Protein AF-A0A7X7JGU5-F1 (afdb_monomer_lite)

Structure (mmCIF, N/CA/C/O backbone):
data_AF-A0A7X7JGU5-F1
#
_entry.id   AF-A0A7X7JGU5-F1
#
loop_
_atom_site.group_PDB
_atom_site.id
_atom_site.type_symbol
_atom_site.label_atom_id
_atom_site.label_alt_id
_atom_site.label_comp_id
_atom_site.label_asym_id
_atom_site.label_entity_id
_atom_site.label_seq_id
_atom_site.pdbx_PDB_ins_code
_atom_site.Cartn_x
_atom_site.Cartn_y
_atom_site.Cartn_z
_atom_site.occupancy
_atom_site.B_iso_or_equiv
_atom_site.auth_seq_id
_atom_site.auth_comp_id
_atom_site.auth_asym_id
_atom_site.auth_atom_id
_atom_site.pdbx_PDB_model_num
ATOM 1 N N . ASP A 1 1 ? -10.299 -2.137 18.762 1.00 79.69 1 ASP A N 1
ATOM 2 C CA . ASP A 1 1 ? -11.644 -2.185 19.384 1.00 79.69 1 ASP A CA 1
ATOM 3 C C . ASP A 1 1 ? -12.702 -1.381 18.623 1.00 79.69 1 ASP A C 1
ATOM 5 O O . ASP A 1 1 ? -13.880 -1.565 18.888 1.00 79.69 1 ASP A O 1
ATOM 9 N N . ARG A 1 2 ? -12.333 -0.514 17.667 1.00 87.56 2 ARG A N 1
ATOM 10 C CA . ARG A 1 2 ? -13.288 0.293 16.888 1.00 87.56 2 ARG A CA 1
ATOM 11 C C . ARG A 1 2 ? -13.029 0.136 15.392 1.00 87.56 2 ARG A C 1
ATOM 13 O O . ARG A 1 2 ? -11.872 0.035 14.992 1.00 87.56 2 ARG A O 1
ATOM 20 N N . ALA A 1 3 ? -14.084 0.134 14.580 1.00 92.94 3 ALA A N 1
ATOM 21 C CA . ALA A 1 3 ? -13.953 0.158 13.127 1.00 92.94 3 ALA A CA 1
ATOM 22 C C . ALA A 1 3 ? -13.753 1.586 12.610 1.00 92.94 3 ALA A C 1
ATOM 24 O O . ALA A 1 3 ? -14.423 2.519 13.063 1.00 92.94 3 ALA A O 1
ATOM 25 N N . TYR A 1 4 ? -12.837 1.757 11.656 1.00 93.12 4 TYR A N 1
ATOM 26 C CA . TYR A 1 4 ? -12.643 3.030 10.971 1.00 93.12 4 TYR A CA 1
ATOM 27 C C . TYR A 1 4 ? -12.220 2.831 9.503 1.00 93.12 4 TYR A C 1
ATOM 29 O O . TYR A 1 4 ? -11.241 2.130 9.250 1.00 93.12 4 TYR A O 1
ATOM 37 N N . PRO A 1 5 ? -12.886 3.496 8.541 1.00 95.00 5 PRO A N 1
ATOM 38 C CA . PRO A 1 5 ? -14.084 4.318 8.731 1.00 95.00 5 PRO A CA 1
ATOM 39 C C . PRO A 1 5 ? -15.283 3.473 9.218 1.00 95.00 5 PRO A C 1
ATOM 41 O O . PRO A 1 5 ? -15.324 2.278 8.926 1.00 95.00 5 PRO A O 1
ATOM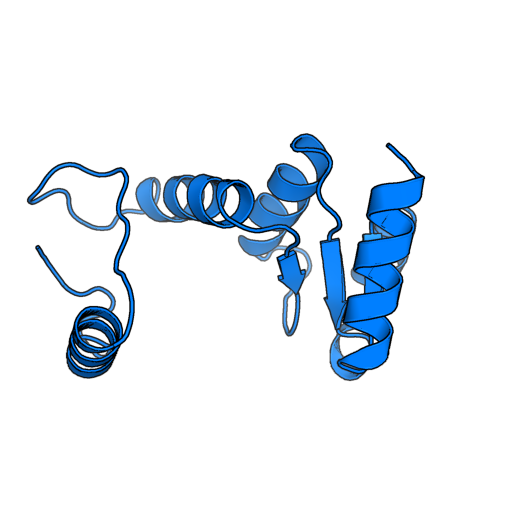 44 N N . PRO A 1 6 ? -16.265 4.055 9.942 1.00 95.50 6 PRO A N 1
ATOM 45 C CA . PRO A 1 6 ? -17.405 3.299 10.478 1.00 95.50 6 PRO A CA 1
ATOM 46 C C . PRO A 1 6 ? -18.194 2.527 9.415 1.00 95.50 6 PRO A C 1
ATOM 48 O O . PRO A 1 6 ? -18.671 1.432 9.681 1.00 95.50 6 PRO A O 1
ATOM 51 N N . ALA A 1 7 ? -18.267 3.062 8.192 1.00 97.69 7 ALA A N 1
ATOM 52 C CA . ALA A 1 7 ? -18.921 2.414 7.055 1.00 97.69 7 ALA A CA 1
ATOM 53 C C . ALA A 1 7 ? -18.307 1.049 6.676 1.00 97.69 7 ALA A C 1
ATOM 55 O O . ALA A 1 7 ? -18.968 0.248 6.027 1.00 97.69 7 ALA A O 1
ATOM 56 N N . ASN A 1 8 ? -17.069 0.766 7.097 1.00 97.38 8 ASN A N 1
ATOM 57 C CA . ASN A 1 8 ? -16.387 -0.499 6.827 1.00 97.38 8 ASN A CA 1
ATOM 58 C C . ASN A 1 8 ? -16.481 -1.497 7.996 1.00 97.38 8 ASN A C 1
ATOM 60 O O . ASN A 1 8 ? -15.757 -2.491 7.979 1.00 97.38 8 ASN A O 1
ATOM 64 N N . ALA A 1 9 ? -17.327 -1.261 9.007 1.00 97.00 9 ALA A N 1
ATOM 65 C CA . ALA A 1 9 ? -17.434 -2.142 10.175 1.00 97.00 9 ALA A CA 1
ATOM 66 C C . ALA A 1 9 ? -17.720 -3.604 9.792 1.00 97.00 9 ALA A C 1
ATOM 68 O O . ALA A 1 9 ? -16.982 -4.496 10.209 1.00 97.00 9 ALA A O 1
ATOM 69 N N . ASP A 1 10 ? -18.698 -3.837 8.915 1.00 97.69 10 ASP A N 1
ATOM 70 C CA . ASP A 1 10 ? -19.059 -5.186 8.463 1.00 97.69 10 ASP A CA 1
ATOM 71 C C . ASP A 1 10 ? -17.917 -5.863 7.693 1.00 97.69 10 ASP A C 1
ATOM 73 O O . ASP A 1 10 ? -17.671 -7.062 7.829 1.00 97.69 10 ASP A O 1
ATOM 77 N N . LEU A 1 11 ? -17.180 -5.096 6.883 1.00 97.69 11 LEU A N 1
ATOM 78 C CA . LEU A 1 11 ? -16.015 -5.607 6.163 1.00 97.69 11 LEU A CA 1
ATOM 79 C C . LEU A 1 11 ? -14.886 -5.979 7.130 1.00 97.69 11 LEU A C 1
ATOM 81 O O . LEU A 1 11 ? -14.273 -7.033 6.974 1.00 97.69 1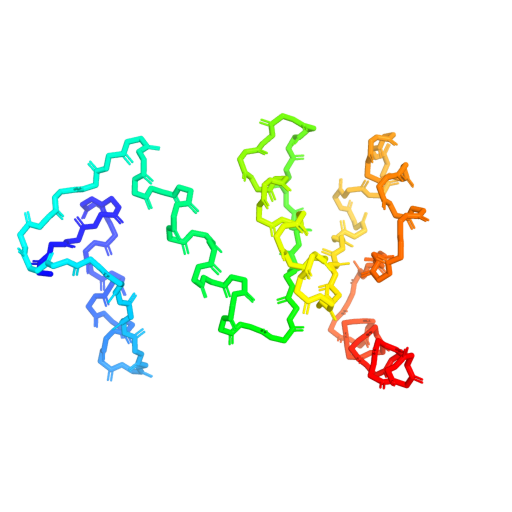1 LEU A O 1
ATOM 85 N N . GLN A 1 12 ? -14.618 -5.130 8.121 1.00 97.56 12 GLN A N 1
ATOM 86 C CA . GLN A 1 12 ? -13.598 -5.377 9.134 1.00 97.56 12 GLN A CA 1
ATOM 87 C C . GLN A 1 12 ? -13.899 -6.661 9.919 1.00 97.56 12 GLN A C 1
ATOM 89 O O . GLN A 1 12 ? -12.998 -7.477 10.109 1.00 97.56 12 GLN A O 1
ATOM 94 N N . GLU A 1 13 ? -15.156 -6.867 10.314 1.00 96.69 13 GLU A N 1
ATOM 95 C CA . GLU A 1 13 ? -15.600 -8.084 11.001 1.00 96.69 13 GLU A CA 1
ATOM 96 C C . GLU A 1 13 ? -15.403 -9.328 10.121 1.00 96.69 13 GLU A C 1
ATOM 98 O O . GLU A 1 13 ? -14.799 -10.314 10.541 1.00 96.69 13 GLU A O 1
ATOM 103 N N . ARG A 1 14 ? -15.803 -9.260 8.845 1.00 97.94 14 ARG A N 1
ATOM 104 C CA . ARG A 1 14 ? -15.589 -10.361 7.891 1.00 97.94 14 ARG A CA 1
ATOM 105 C C . ARG A 1 14 ? -14.110 -10.707 7.706 1.00 97.94 14 ARG A C 1
ATOM 107 O O . ARG A 1 14 ? -13.782 -11.889 7.598 1.00 97.94 14 ARG A O 1
ATOM 114 N N . ILE A 1 15 ? -13.229 -9.703 7.667 1.00 97.56 15 ILE A N 1
ATOM 115 C CA . ILE A 1 15 ? -11.773 -9.902 7.592 1.00 97.56 15 ILE A CA 1
ATOM 116 C C . ILE A 1 15 ? -11.253 -10.561 8.874 1.00 97.56 15 ILE A C 1
ATOM 118 O O . ILE A 1 15 ? -10.423 -11.460 8.781 1.00 97.56 15 ILE A O 1
ATOM 122 N N . ALA A 1 16 ? -11.744 -10.165 10.052 1.00 96.44 16 ALA A N 1
ATOM 123 C CA . ALA A 1 16 ? -11.351 -10.782 11.321 1.00 96.44 16 ALA A CA 1
ATOM 124 C C . ALA A 1 16 ? -11.742 -12.266 11.397 1.00 96.44 16 ALA A C 1
ATOM 126 O O . ALA A 1 16 ? -10.978 -13.074 11.915 1.00 96.44 16 ALA A O 1
ATOM 127 N N . GLN A 1 17 ? -12.900 -12.630 10.843 1.00 97.94 17 GLN A N 1
ATOM 128 C CA . GLN A 1 17 ? -13.402 -14.008 10.852 1.00 97.94 17 GLN A CA 1
ATOM 129 C C . GLN A 1 17 ? -12.627 -14.955 9.924 1.00 97.94 17 GLN A C 1
ATOM 131 O O . GLN A 1 17 ? -12.539 -16.146 10.207 1.00 97.94 17 GLN A O 1
ATOM 136 N N . HIS A 1 18 ? -12.072 -14.446 8.820 1.00 97.88 18 HIS A N 1
ATOM 137 C CA . HIS A 1 18 ? -11.430 -15.267 7.778 1.00 97.88 18 HIS A CA 1
ATOM 138 C C . HIS A 1 18 ? -9.934 -14.972 7.600 1.00 97.88 18 HIS A C 1
ATOM 140 O O . HIS A 1 18 ? -9.294 -15.506 6.696 1.00 97.88 18 HIS A O 1
ATOM 146 N N . GLY A 1 19 ? -9.376 -14.095 8.428 1.00 96.44 19 GLY A N 1
ATOM 147 C CA . GLY A 1 19 ? -8.023 -13.580 8.290 1.00 96.44 19 GLY A CA 1
ATOM 148 C C . GLY A 1 19 ? -7.532 -12.983 9.599 1.00 96.44 19 GLY A C 1
ATOM 149 O O . GLY A 1 19 ? -7.643 -13.601 10.653 1.00 96.44 19 GLY A O 1
ATOM 150 N N . ALA A 1 20 ? -6.951 -11.787 9.534 1.00 95.81 20 ALA A N 1
ATOM 151 C CA . ALA A 1 20 ? -6.421 -11.116 10.710 1.00 95.81 20 ALA A CA 1
ATOM 152 C C . ALA A 1 20 ? -6.598 -9.600 10.623 1.00 95.81 20 ALA A C 1
ATOM 154 O O . ALA A 1 20 ? -6.489 -8.996 9.555 1.00 95.81 20 ALA A O 1
ATOM 155 N N . LEU A 1 21 ? -6.800 -8.985 11.788 1.00 95.00 21 LEU A N 1
ATOM 156 C CA . LEU A 1 21 ? -6.672 -7.549 11.992 1.00 95.00 21 LEU A CA 1
ATOM 157 C C . LEU A 1 21 ? -5.476 -7.305 12.905 1.00 95.00 21 LEU A C 1
ATOM 159 O O . LEU A 1 21 ? -5.422 -7.825 14.017 1.00 95.00 21 LEU A O 1
ATOM 163 N N . VAL A 1 22 ? -4.527 -6.498 12.440 1.00 94.69 22 VAL A N 1
ATOM 164 C CA . VAL A 1 22 ? -3.311 -6.168 13.186 1.00 94.69 22 VAL A CA 1
ATOM 165 C C . VAL A 1 22 ? -3.287 -4.666 13.445 1.00 94.69 22 VAL A C 1
ATOM 167 O O . VAL A 1 22 ? -3.506 -3.868 12.535 1.00 94.69 22 VAL A O 1
ATOM 170 N N . SER A 1 23 ? -3.023 -4.276 14.691 1.00 93.88 23 SER A N 1
ATOM 171 C CA . SER A 1 23 ? -2.882 -2.879 15.106 1.00 93.88 23 SER A CA 1
ATOM 172 C C . SER A 1 23 ? -1.692 -2.737 16.048 1.00 93.88 23 SER A C 1
ATOM 174 O O . SER A 1 23 ? -1.537 -3.529 16.971 1.00 93.88 23 SER A O 1
ATOM 176 N N . GLN A 1 24 ? -0.879 -1.702 15.833 1.00 93.88 24 GLN A N 1
ATOM 177 C CA . GLN A 1 24 ? 0.206 -1.300 16.741 1.00 93.88 24 GLN A CA 1
ATOM 178 C C . GLN A 1 24 ? -0.264 -0.368 17.872 1.00 93.88 24 GLN A C 1
ATOM 180 O O . GLN A 1 24 ? 0.536 0.037 18.711 1.00 93.88 24 GLN A O 1
ATOM 185 N N . PHE A 1 25 ? -1.529 0.053 17.844 1.00 94.62 25 PHE A N 1
ATOM 186 C CA . PHE A 1 25 ? -2.079 1.050 18.760 1.00 94.62 25 PHE A CA 1
ATOM 187 C C . PHE A 1 25 ? -2.775 0.389 19.945 1.00 94.62 25 PHE A C 1
ATOM 189 O O . PHE A 1 25 ? -3.392 -0.670 19.797 1.00 94.62 25 PHE A O 1
ATOM 196 N N . ALA A 1 26 ? -2.708 1.045 21.103 1.00 94.12 26 ALA A N 1
ATOM 197 C CA . ALA A 1 26 ? -3.383 0.587 22.309 1.00 94.12 26 ALA A CA 1
ATOM 198 C C . ALA A 1 26 ? -4.912 0.573 22.126 1.00 94.12 26 ALA A C 1
ATOM 200 O O . ALA A 1 26 ? -5.471 1.323 21.320 1.00 94.12 26 ALA A O 1
ATOM 201 N N . LEU A 1 27 ? -5.598 -0.269 22.904 1.00 93.75 27 LEU A N 1
ATOM 202 C CA . LEU A 1 27 ? -7.061 -0.312 22.923 1.00 93.75 27 LEU A CA 1
ATOM 203 C C . LEU A 1 27 ? -7.638 1.071 23.265 1.00 93.75 27 LEU A C 1
ATOM 205 O O . LEU A 1 27 ? -7.126 1.765 24.142 1.00 93.75 27 LEU A O 1
ATOM 209 N N . GLY A 1 28 ? -8.694 1.477 22.558 1.00 92.50 28 GLY A N 1
ATOM 210 C CA . GLY A 1 28 ? -9.352 2.770 22.746 1.00 92.50 28 GLY A CA 1
ATOM 211 C C . GLY A 1 28 ? -8.668 3.956 22.057 1.00 92.50 28 GLY A C 1
ATOM 212 O O . GLY A 1 28 ? -9.276 5.026 21.977 1.00 92.50 28 GLY A O 1
ATOM 213 N N . GLN A 1 29 ? -7.451 3.800 21.518 1.00 93.50 29 GLN A N 1
ATOM 214 C CA . GLN A 1 29 ? -6.766 4.882 20.809 1.00 93.50 29 GLN A CA 1
ATOM 215 C C . GLN A 1 29 ? -7.532 5.261 19.522 1.00 93.50 29 GLN A C 1
ATOM 217 O O . GLN A 1 29 ? -7.721 4.410 18.648 1.00 93.50 29 GLN A O 1
ATOM 222 N N . PRO A 1 30 ? -7.978 6.524 19.364 1.00 91.81 30 PRO A N 1
ATOM 223 C CA . PRO A 1 30 ? -8.779 6.917 18.212 1.00 91.81 30 PRO A CA 1
ATOM 224 C C . PRO A 1 30 ? -7.917 7.135 16.956 1.00 91.81 30 PRO A C 1
ATOM 226 O O . PRO A 1 30 ? -6.755 7.544 17.063 1.00 91.81 30 PRO A O 1
ATOM 229 N N . PRO A 1 31 ? -8.494 6.958 15.754 1.00 91.94 31 PRO A N 1
ATOM 230 C CA . PRO A 1 31 ? -7.866 7.382 14.510 1.00 91.94 31 PRO A CA 1
ATOM 231 C C . PRO A 1 31 ? -7.608 8.891 14.515 1.00 91.94 31 PRO A C 1
ATOM 233 O O . PRO A 1 31 ? -8.476 9.687 14.875 1.00 91.94 31 PRO A O 1
ATOM 236 N N . SER A 1 32 ? -6.421 9.299 14.086 1.00 92.62 32 SER A N 1
ATOM 237 C CA . SER A 1 32 ? -6.001 10.694 14.013 1.00 92.62 32 SER A CA 1
ATOM 238 C C . SER A 1 32 ? -5.075 10.914 12.817 1.00 92.62 32 SER A C 1
ATOM 240 O O . SER A 1 32 ? -4.571 9.969 12.209 1.00 92.62 32 SER A O 1
ATOM 242 N N . LYS A 1 33 ? -4.776 12.180 12.507 1.00 89.50 33 LYS A N 1
ATOM 243 C CA . LYS A 1 33 ? -3.824 12.537 11.442 1.00 89.50 33 LYS A CA 1
ATOM 244 C C . LYS A 1 33 ? -2.438 11.902 11.623 1.00 89.50 33 LYS A C 1
ATOM 246 O O . LYS A 1 33 ? -1.734 11.739 10.634 1.00 89.50 33 LYS A O 1
ATOM 251 N N . THR A 1 34 ? -2.049 11.541 12.847 1.00 91.31 34 THR A N 1
ATOM 252 C CA . THR A 1 34 ? -0.751 10.914 13.133 1.00 91.31 34 THR A CA 1
ATOM 253 C C . THR A 1 34 ? -0.812 9.388 13.127 1.00 91.31 34 THR A C 1
ATOM 255 O O . THR A 1 34 ? 0.187 8.748 12.803 1.00 91.31 34 THR A O 1
ATOM 258 N N . THR A 1 35 ? -1.968 8.776 13.409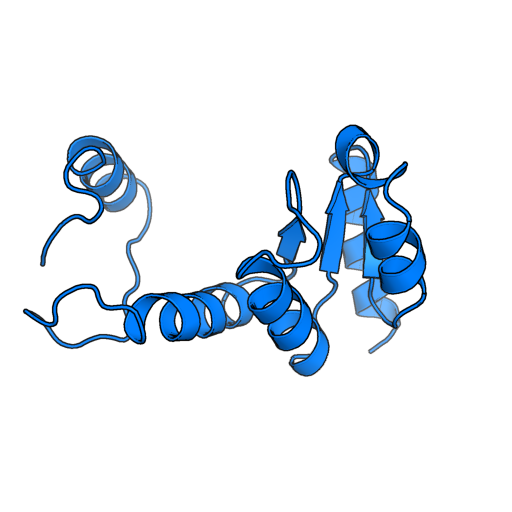 1.00 92.56 35 THR A N 1
ATOM 259 C CA . THR A 1 35 ? -2.084 7.309 13.399 1.00 92.56 35 THR A CA 1
ATOM 260 C C . THR A 1 35 ? -2.130 6.736 11.985 1.00 92.56 35 THR A C 1
ATOM 262 O O . THR A 1 35 ? -1.637 5.630 11.781 1.00 92.56 35 THR A O 1
ATOM 265 N N . PHE A 1 36 ? -2.674 7.452 10.988 1.00 89.62 36 PHE A N 1
ATOM 266 C CA . PHE A 1 36 ? -2.717 6.928 9.611 1.00 89.62 36 PHE A CA 1
ATOM 267 C C . PHE A 1 36 ? -1.325 6.729 8.998 1.00 89.62 36 PHE A C 1
ATOM 269 O O . PHE A 1 36 ? -1.070 5.621 8.523 1.00 89.62 36 PHE A O 1
ATOM 276 N N . PRO A 1 37 ? -0.404 7.717 9.032 1.00 88.94 37 PRO A N 1
ATOM 277 C CA . PRO A 1 37 ? 0.950 7.504 8.527 1.00 88.94 37 PRO A CA 1
ATOM 278 C C . PRO A 1 37 ? 1.691 6.414 9.306 1.00 88.94 37 PRO A C 1
ATOM 280 O O . PRO A 1 37 ? 2.318 5.553 8.697 1.00 88.94 37 PRO A O 1
ATOM 283 N N . ALA A 1 38 ? 1.554 6.388 10.637 1.00 91.06 38 ALA A N 1
ATOM 284 C CA . ALA A 1 38 ? 2.172 5.357 11.470 1.00 91.06 38 ALA A CA 1
ATOM 285 C C . ALA A 1 38 ? 1.679 3.943 11.109 1.00 91.06 38 ALA A C 1
ATOM 287 O O . ALA A 1 38 ? 2.485 3.023 11.006 1.00 91.06 38 ALA A O 1
ATOM 288 N N . ARG A 1 39 ? 0.381 3.777 10.821 1.00 92.44 39 ARG A N 1
ATOM 289 C CA . ARG A 1 39 ? -0.194 2.509 10.344 1.00 92.44 39 ARG A CA 1
ATOM 290 C C . ARG A 1 39 ? 0.403 2.072 9.005 1.00 92.44 39 ARG A C 1
ATOM 292 O O . ARG A 1 39 ? 0.624 0.881 8.808 1.00 92.44 39 ARG A O 1
ATOM 299 N N . ASN A 1 40 ? 0.673 3.001 8.087 1.00 88.94 40 ASN A N 1
ATOM 300 C CA . ASN A 1 40 ? 1.265 2.662 6.788 1.00 88.94 40 ASN A CA 1
ATOM 301 C C . ASN A 1 40 ? 2.693 2.104 6.933 1.00 88.94 40 ASN A C 1
ATOM 303 O O . ASN A 1 40 ? 3.064 1.209 6.178 1.00 88.94 40 ASN A O 1
ATOM 307 N N . VAL A 1 41 ? 3.460 2.558 7.936 1.00 91.06 41 VAL A N 1
ATOM 308 C CA . VAL A 1 41 ? 4.782 1.986 8.261 1.00 91.06 41 VAL A CA 1
ATOM 309 C C . VAL A 1 41 ? 4.660 0.500 8.600 1.00 91.06 41 VAL A C 1
ATOM 311 O O . VAL A 1 41 ? 5.437 -0.313 8.102 1.00 91.06 41 VAL A O 1
ATOM 314 N N . LEU A 1 42 ? 3.667 0.134 9.417 1.00 91.75 42 LEU A N 1
ATOM 315 C CA . LEU A 1 42 ? 3.406 -1.259 9.778 1.00 91.75 42 LEU A CA 1
ATOM 316 C C . LEU A 1 42 ? 2.990 -2.095 8.566 1.00 91.75 42 LEU A C 1
ATOM 318 O O . LEU A 1 42 ? 3.477 -3.211 8.417 1.00 91.75 42 LEU A O 1
ATOM 322 N N . ILE A 1 43 ? 2.133 -1.565 7.688 1.00 92.19 43 ILE A N 1
ATOM 323 C CA . ILE A 1 43 ? 1.736 -2.269 6.458 1.00 92.19 43 ILE A CA 1
ATOM 324 C C . ILE A 1 43 ? 2.956 -2.551 5.588 1.00 92.19 43 ILE A C 1
ATOM 326 O O . ILE A 1 43 ? 3.205 -3.714 5.276 1.00 92.19 43 ILE A O 1
ATOM 330 N N . ALA A 1 44 ? 3.752 -1.525 5.269 1.00 91.81 44 ALA A N 1
ATOM 331 C CA . ALA A 1 44 ? 4.989 -1.700 4.513 1.00 91.81 44 ALA A CA 1
ATOM 332 C C . ALA A 1 44 ? 5.925 -2.707 5.202 1.00 91.81 44 ALA A C 1
ATOM 334 O O . ALA A 1 44 ? 6.515 -3.554 4.539 1.00 91.81 44 ALA A O 1
ATOM 335 N N . GLY A 1 45 ? 5.996 -2.684 6.538 1.00 91.88 45 GLY A N 1
ATOM 336 C CA . GLY A 1 45 ? 6.774 -3.606 7.370 1.00 91.88 45 GLY A CA 1
ATOM 337 C C . GLY A 1 45 ? 6.337 -5.072 7.295 1.00 91.88 45 GLY A C 1
ATOM 338 O O . GLY A 1 45 ? 7.195 -5.958 7.302 1.00 91.88 45 GLY A O 1
ATOM 339 N N . LEU A 1 46 ? 5.041 -5.344 7.159 1.00 93.38 46 LEU A N 1
ATOM 340 C CA . LEU A 1 46 ? 4.486 -6.703 7.148 1.00 93.38 46 LEU A CA 1
ATOM 341 C C . LEU A 1 46 ? 4.415 -7.332 5.750 1.00 93.38 46 LEU A C 1
ATOM 343 O O . LEU A 1 46 ? 4.235 -8.543 5.633 1.00 93.38 46 LEU A O 1
ATOM 347 N N . THR A 1 47 ? 4.563 -6.546 4.684 1.00 93.75 47 THR A N 1
ATOM 348 C CA . THR A 1 47 ? 4.486 -7.046 3.305 1.00 93.75 47 THR A CA 1
ATOM 349 C C . THR A 1 47 ? 5.863 -7.351 2.714 1.00 93.75 47 THR A C 1
ATOM 351 O O . THR A 1 47 ? 6.899 -6.891 3.200 1.00 93.75 47 THR A O 1
ATOM 354 N N . ARG A 1 48 ? 5.892 -8.142 1.632 1.00 93.94 48 ARG A N 1
ATOM 355 C CA . ARG A 1 48 ? 7.100 -8.331 0.803 1.00 93.94 48 ARG A CA 1
ATOM 356 C C . ARG A 1 48 ? 7.325 -7.172 -0.172 1.00 93.94 48 ARG A C 1
ATOM 358 O O . ARG A 1 48 ? 8.459 -6.960 -0.579 1.00 93.94 48 ARG A O 1
ATOM 365 N N . ALA A 1 49 ? 6.256 -6.470 -0.548 1.00 95.19 49 ALA A N 1
ATOM 366 C CA . ALA A 1 49 ? 6.227 -5.389 -1.528 1.00 95.19 49 ALA A CA 1
ATOM 367 C C . ALA A 1 49 ? 4.975 -4.521 -1.338 1.00 95.19 49 ALA A C 1
ATOM 369 O O . ALA A 1 49 ? 3.990 -4.992 -0.758 1.00 95.19 49 ALA A O 1
ATOM 370 N N . SER A 1 50 ? 4.980 -3.314 -1.905 1.00 94.44 50 SER A N 1
ATOM 371 C CA . SER A 1 50 ? 3.798 -2.439 -1.971 1.00 94.44 50 SER A CA 1
ATOM 372 C C . SER A 1 50 ? 3.401 -2.176 -3.423 1.00 94.44 50 SER A C 1
ATOM 374 O O . SER A 1 50 ? 4.208 -1.661 -4.191 1.00 94.44 50 SER A O 1
ATOM 376 N N . LEU A 1 51 ? 2.160 -2.512 -3.800 1.00 94.69 51 LEU A N 1
ATOM 377 C CA . LEU A 1 51 ? 1.594 -2.232 -5.125 1.00 94.69 51 LEU A CA 1
ATOM 378 C C . LEU A 1 51 ? 0.735 -0.965 -5.089 1.00 94.69 51 LEU A C 1
ATOM 380 O O . LEU A 1 51 ? -0.298 -0.914 -4.425 1.00 94.69 51 LEU A O 1
ATOM 384 N N . LEU A 1 52 ? 1.152 0.040 -5.846 1.00 92.81 52 LEU A N 1
ATOM 385 C CA . LEU A 1 52 ? 0.476 1.317 -5.999 1.00 92.81 52 LEU A CA 1
ATOM 386 C C . LEU A 1 52 ? -0.419 1.276 -7.236 1.00 92.81 52 LEU A C 1
ATOM 388 O O . LEU A 1 52 ? 0.082 1.196 -8.355 1.00 92.81 52 LEU A O 1
ATOM 392 N N . VAL A 1 53 ? -1.737 1.328 -7.032 1.00 92.06 53 VAL A N 1
ATOM 393 C CA . VAL A 1 53 ? -2.719 1.179 -8.120 1.00 92.06 53 VAL A CA 1
ATOM 394 C C . VAL A 1 53 ? -3.186 2.525 -8.667 1.00 92.06 53 VAL A C 1
ATOM 396 O O . VAL A 1 53 ? -3.109 2.757 -9.868 1.00 92.06 53 VAL A O 1
ATOM 399 N N . GLU A 1 54 ? -3.627 3.433 -7.798 1.00 86.69 54 GLU A N 1
ATOM 400 C CA . GLU A 1 54 ? -4.166 4.735 -8.196 1.00 86.69 54 GLU A CA 1
ATOM 401 C C . GLU A 1 54 ? -3.766 5.795 -7.173 1.00 86.69 54 GLU A C 1
ATOM 403 O O . GLU A 1 54 ? -4.173 5.702 -6.019 1.00 86.69 54 GLU A O 1
ATOM 408 N N . LEU A 1 55 ? -2.943 6.773 -7.575 1.00 82.12 55 LEU A N 1
ATOM 409 C CA . LEU A 1 55 ? -2.374 7.792 -6.689 1.00 82.12 55 LEU A CA 1
ATOM 410 C C . LEU A 1 55 ? -2.075 9.102 -7.422 1.00 82.12 55 LEU A C 1
ATOM 412 O O . LEU A 1 55 ? -1.780 9.110 -8.613 1.00 82.12 55 LEU A O 1
ATOM 416 N N . THR A 1 56 ? -2.030 10.202 -6.669 1.00 76.38 56 THR A N 1
ATOM 417 C CA . THR A 1 56 ? -1.473 11.485 -7.124 1.00 76.38 56 THR A CA 1
ATOM 418 C C . THR A 1 56 ? -0.061 11.702 -6.571 1.00 76.38 56 THR A C 1
ATOM 420 O O . THR A 1 56 ? 0.316 11.109 -5.560 1.00 76.38 56 THR A O 1
ATOM 423 N N . GLU A 1 57 ? 0.712 12.609 -7.182 1.00 70.69 57 GLU A N 1
ATOM 424 C CA . GLU A 1 57 ? 2.094 12.928 -6.768 1.00 70.69 57 GLU A CA 1
ATOM 425 C C . GLU A 1 57 ? 2.216 13.346 -5.287 1.00 70.69 57 GLU A C 1
ATOM 427 O O . GLU A 1 57 ? 3.254 13.120 -4.664 1.00 70.69 57 GLU A O 1
ATOM 432 N N . ARG A 1 58 ? 1.152 13.929 -4.714 1.00 69.31 58 ARG A N 1
ATOM 433 C CA . ARG A 1 58 ? 1.079 14.394 -3.315 1.00 69.31 58 ARG A CA 1
ATOM 434 C C . ARG A 1 58 ? 0.287 13.456 -2.394 1.00 69.31 58 ARG A C 1
ATOM 436 O O . ARG A 1 58 ? -0.088 13.858 -1.294 1.00 69.31 58 ARG A O 1
ATOM 443 N N . SER A 1 59 ? -0.003 12.231 -2.830 1.00 68.25 59 SER A N 1
ATOM 444 C CA . SER A 1 59 ? -0.722 11.257 -2.007 1.00 68.25 59 SER A CA 1
ATOM 445 C C . SER A 1 59 ? 0.108 10.835 -0.787 1.00 68.25 59 SER A C 1
ATOM 447 O O . SER A 1 59 ? 1.314 10.607 -0.895 1.00 68.25 59 SER A O 1
ATOM 449 N N . GLY A 1 60 ? -0.551 10.638 0.363 1.00 61.91 60 GLY A N 1
ATOM 450 C CA . GLY A 1 60 ? 0.060 10.034 1.556 1.00 61.91 60 GLY A CA 1
ATOM 451 C C . GLY A 1 60 ? 0.636 8.633 1.306 1.00 61.91 60 GLY A C 1
ATOM 452 O O . GLY A 1 60 ? 1.469 8.161 2.072 1.00 61.91 60 GLY A O 1
ATOM 453 N N . THR A 1 61 ? 0.267 7.989 0.200 1.00 67.50 61 THR A N 1
ATOM 454 C CA . THR A 1 61 ? 0.858 6.724 -0.242 1.00 67.50 61 THR A CA 1
ATOM 455 C C . THR A 1 61 ? 2.299 6.867 -0.740 1.00 67.50 61 THR A C 1
ATOM 457 O O . THR A 1 61 ? 3.037 5.888 -0.724 1.00 67.50 61 THR A O 1
ATOM 460 N N . ARG A 1 62 ? 2.762 8.071 -1.115 1.00 73.69 62 ARG A N 1
ATOM 461 C CA . ARG A 1 62 ? 4.190 8.277 -1.415 1.00 73.69 62 ARG A CA 1
ATOM 462 C C . ARG A 1 62 ? 5.057 8.027 -0.183 1.00 73.69 62 ARG A C 1
ATOM 464 O O . ARG A 1 62 ? 6.124 7.447 -0.312 1.00 73.69 62 ARG A O 1
ATOM 471 N N . ILE A 1 63 ? 4.568 8.402 1.001 1.00 79.38 63 ILE A N 1
ATOM 472 C CA . ILE A 1 63 ? 5.257 8.123 2.267 1.00 79.38 63 ILE A CA 1
ATOM 473 C C . ILE A 1 63 ? 5.397 6.607 2.451 1.00 79.38 63 ILE A C 1
ATOM 475 O O . ILE A 1 63 ? 6.479 6.129 2.759 1.00 79.38 63 ILE A O 1
ATOM 479 N N . GLU A 1 64 ? 4.332 5.844 2.190 1.00 80.12 64 GLU A N 1
ATOM 480 C CA . GLU A 1 64 ? 4.364 4.377 2.260 1.00 80.12 64 GLU A CA 1
ATOM 481 C C . GLU A 1 64 ? 5.350 3.758 1.258 1.00 80.12 64 GLU A C 1
ATOM 483 O O . GLU A 1 64 ? 6.103 2.859 1.621 1.00 80.12 64 GLU A O 1
ATOM 488 N N . ALA A 1 65 ? 5.394 4.267 0.023 1.00 84.94 65 ALA A N 1
ATOM 489 C CA . ALA A 1 65 ? 6.338 3.820 -0.999 1.00 84.94 65 ALA A CA 1
ATOM 490 C C . ALA A 1 65 ? 7.798 4.089 -0.601 1.00 84.94 65 ALA A C 1
ATOM 492 O O . ALA A 1 65 ? 8.646 3.208 -0.727 1.00 84.94 65 ALA A O 1
ATOM 493 N N . THR A 1 66 ? 8.081 5.281 -0.069 1.00 84.62 66 THR A N 1
ATOM 494 C CA . THR A 1 66 ? 9.409 5.631 0.446 1.00 84.62 66 THR A CA 1
ATOM 495 C C . THR A 1 66 ? 9.802 4.732 1.617 1.00 84.62 66 THR A C 1
ATOM 497 O O . THR A 1 66 ? 10.891 4.172 1.597 1.00 84.62 66 THR A O 1
ATOM 500 N N . ILE A 1 67 ? 8.901 4.496 2.578 1.00 88.81 67 ILE A N 1
ATOM 501 C CA . ILE A 1 67 ? 9.164 3.582 3.702 1.00 88.81 67 ILE A CA 1
ATOM 502 C C . ILE A 1 67 ? 9.462 2.160 3.204 1.00 88.81 67 ILE A C 1
ATOM 504 O O . ILE A 1 67 ? 10.371 1.507 3.710 1.00 88.81 67 ILE A O 1
ATOM 508 N N . ALA A 1 68 ? 8.713 1.660 2.217 1.00 91.25 68 ALA A N 1
ATOM 509 C CA . ALA A 1 68 ? 8.966 0.338 1.647 1.00 91.25 68 ALA A CA 1
ATOM 510 C C . ALA A 1 68 ? 10.367 0.254 1.013 1.00 91.25 68 ALA A C 1
ATOM 512 O O . ALA A 1 68 ? 11.095 -0.704 1.280 1.00 91.25 68 ALA A O 1
ATOM 513 N N . GLN A 1 69 ? 10.781 1.275 0.254 1.00 89.94 69 GLN A N 1
ATOM 514 C CA . GLN A 1 69 ? 12.138 1.344 -0.299 1.00 89.94 69 GLN A CA 1
ATOM 515 C C . GLN A 1 69 ? 13.219 1.426 0.781 1.00 89.94 69 GLN A C 1
ATOM 517 O O . GLN A 1 69 ? 14.211 0.707 0.688 1.00 89.94 69 GLN A O 1
ATOM 522 N N . GLU A 1 70 ? 13.028 2.247 1.818 1.00 89.69 70 GLU A N 1
ATOM 523 C CA . GLU A 1 70 ? 13.957 2.354 2.956 1.00 89.69 70 GLU A CA 1
ATOM 524 C C . GLU A 1 70 ? 14.132 1.011 3.682 1.00 89.69 70 GLU A C 1
ATOM 526 O O . GLU A 1 70 ? 15.204 0.709 4.200 1.00 89.69 70 GLU A O 1
ATOM 531 N N . GLN A 1 71 ? 13.100 0.163 3.670 1.00 90.12 71 GLN A N 1
ATOM 532 C CA . GLN A 1 71 ? 13.145 -1.208 4.189 1.00 90.12 71 GLN A CA 1
ATOM 533 C C . GLN A 1 71 ? 13.720 -2.233 3.189 1.00 90.12 71 GLN A C 1
ATOM 535 O O . GLN A 1 71 ? 13.682 -3.438 3.454 1.00 90.12 71 GLN A O 1
ATOM 540 N N . GLY A 1 72 ? 14.218 -1.793 2.028 1.00 91.38 72 GLY A N 1
ATOM 541 C CA . GLY A 1 72 ? 14.756 -2.660 0.975 1.00 91.38 72 GLY A CA 1
ATOM 542 C C . GLY A 1 72 ? 13.692 -3.513 0.277 1.00 91.38 72 GLY A C 1
ATOM 543 O O . GLY A 1 72 ? 13.984 -4.613 -0.207 1.00 91.38 72 GLY A O 1
ATOM 544 N N . LYS A 1 73 ? 12.435 -3.061 0.268 1.00 93.94 73 LYS A N 1
ATOM 545 C CA . LYS A 1 73 ? 11.306 -3.783 -0.328 1.00 93.94 73 LYS A CA 1
ATOM 546 C C . LYS A 1 73 ? 10.916 -3.158 -1.663 1.00 93.94 73 LYS A C 1
ATOM 548 O O . LYS A 1 73 ? 10.876 -1.933 -1.768 1.00 93.94 73 LYS A O 1
ATOM 553 N N . PRO A 1 74 ? 10.602 -3.977 -2.680 1.00 95.81 74 PRO A N 1
ATOM 554 C CA . PRO A 1 74 ? 10.183 -3.453 -3.963 1.00 95.81 74 PRO A CA 1
ATOM 555 C C . PRO A 1 74 ? 8.860 -2.694 -3.874 1.00 95.81 74 PRO A C 1
ATOM 557 O O . PRO A 1 74 ? 7.908 -3.116 -3.205 1.00 95.81 74 PRO A O 1
ATOM 560 N N . VAL A 1 75 ? 8.802 -1.592 -4.613 1.00 95.50 75 VAL A N 1
ATOM 561 C CA . VAL A 1 75 ? 7.586 -0.823 -4.857 1.00 95.50 75 VAL A CA 1
ATOM 562 C C . VAL A 1 75 ? 7.138 -1.090 -6.283 1.00 95.50 75 VAL A C 1
ATOM 564 O O . VAL A 1 75 ? 7.895 -0.930 -7.237 1.00 95.50 75 VAL A O 1
ATOM 567 N N . LEU A 1 76 ? 5.891 -1.506 -6.433 1.00 96.69 76 LEU A N 1
ATOM 568 C CA . LEU A 1 76 ? 5.306 -1.846 -7.717 1.00 96.69 76 LEU A CA 1
ATOM 569 C C . LEU A 1 76 ? 4.321 -0.751 -8.112 1.00 96.69 76 LEU A C 1
ATOM 571 O O . LEU A 1 76 ? 3.465 -0.364 -7.320 1.00 96.69 76 LEU A O 1
ATOM 575 N N . LEU A 1 77 ? 4.430 -0.247 -9.331 1.00 95.94 77 LEU A N 1
ATOM 576 C CA . LEU A 1 77 ? 3.549 0.767 -9.893 1.00 95.94 77 LEU A CA 1
ATOM 577 C C . LEU A 1 77 ? 2.628 0.102 -10.909 1.00 95.94 77 LEU A C 1
ATOM 579 O O . LEU A 1 77 ? 3.104 -0.524 -11.855 1.00 95.94 77 LEU A O 1
ATOM 583 N N . TRP A 1 78 ? 1.318 0.247 -10.740 1.00 96.94 78 TRP A N 1
ATOM 584 C CA . TRP A 1 78 ? 0.351 -0.286 -11.691 1.00 96.94 78 TRP A CA 1
ATOM 585 C C . TRP A 1 78 ? 0.407 0.494 -13.008 1.00 96.94 78 TRP A C 1
ATOM 587 O O . TRP A 1 78 ? -0.091 1.616 -13.120 1.00 96.94 78 TRP A O 1
ATOM 597 N N . GLU A 1 79 ? 1.040 -0.104 -14.011 1.00 97.38 79 GLU A N 1
ATOM 598 C CA . GLU A 1 79 ? 1.332 0.515 -15.302 1.00 97.38 79 GLU A CA 1
ATOM 599 C C . GLU A 1 79 ? 0.084 1.038 -16.031 1.00 97.38 79 GLU A C 1
ATOM 601 O O . GLU A 1 79 ? 0.138 2.181 -16.491 1.00 97.38 79 GLU A O 1
ATOM 606 N N . PRO A 1 80 ? -1.056 0.314 -16.090 1.00 96.19 80 PRO A N 1
ATOM 607 C CA . PRO A 1 80 ? -2.231 0.789 -16.821 1.00 96.19 80 PRO A CA 1
ATOM 608 C C . PRO A 1 80 ? -2.756 2.153 -16.357 1.00 96.19 80 PRO A C 1
ATOM 610 O O . PRO A 1 80 ? -3.283 2.911 -17.169 1.00 96.19 80 PRO A O 1
ATOM 613 N N . LEU A 1 81 ? -2.599 2.486 -15.071 1.00 94.31 81 LEU A N 1
ATOM 614 C CA . LEU A 1 81 ? -3.059 3.763 -14.515 1.00 94.31 81 LEU A CA 1
ATOM 615 C C . LEU A 1 81 ? -1.924 4.766 -14.316 1.00 94.31 81 LEU A C 1
ATOM 617 O O . LEU A 1 81 ? -2.123 5.960 -14.517 1.00 94.31 81 LEU A O 1
ATOM 621 N N . LEU A 1 82 ? -0.730 4.310 -13.944 1.00 94.25 82 LEU A N 1
ATOM 622 C CA . LEU A 1 82 ? 0.366 5.198 -13.551 1.00 94.25 82 LEU A CA 1
ATOM 623 C C . LEU A 1 82 ? 1.392 5.419 -14.665 1.00 94.25 82 LEU A C 1
ATOM 625 O O . LEU A 1 82 ? 2.137 6.397 -14.624 1.00 94.25 82 LEU A O 1
ATOM 629 N N . GLY A 1 83 ? 1.431 4.558 -15.684 1.00 94.75 83 GLY A N 1
ATOM 630 C CA . GLY A 1 83 ? 2.469 4.561 -16.715 1.00 94.75 83 GLY A CA 1
ATOM 631 C C . GLY A 1 83 ? 2.531 5.848 -17.540 1.00 94.75 83 GLY A C 1
ATOM 632 O O . GLY A 1 83 ? 3.581 6.182 -18.076 1.00 94.75 83 GLY A O 1
ATOM 633 N N . HIS A 1 84 ? 1.452 6.622 -17.639 1.00 93.94 84 HIS A N 1
ATOM 634 C CA . HIS A 1 84 ? 1.458 7.909 -18.345 1.00 93.94 84 HIS A CA 1
ATOM 635 C C . HIS A 1 84 ? 1.794 9.101 -17.433 1.00 93.94 84 HIS A C 1
A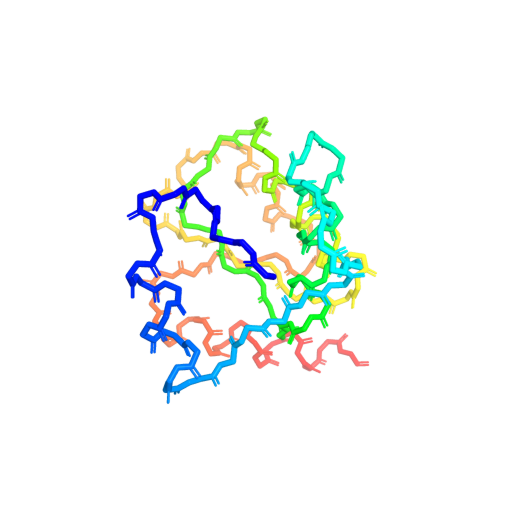TOM 637 O O . HIS A 1 84 ? 2.002 10.209 -17.923 1.00 93.94 84 HIS A O 1
ATOM 643 N N . MET A 1 85 ? 1.870 8.901 -16.114 1.00 94.12 85 MET A N 1
ATOM 644 C CA . MET A 1 85 ? 2.110 9.983 -15.166 1.00 94.12 85 MET A CA 1
ATOM 645 C C . MET A 1 85 ? 3.610 10.323 -15.090 1.00 94.12 85 MET A C 1
ATOM 647 O O . MET A 1 85 ? 4.416 9.458 -14.731 1.00 94.12 85 MET A O 1
ATOM 651 N N . PRO A 1 86 ? 4.025 11.581 -15.350 1.00 93.38 86 PRO A N 1
ATOM 652 C CA . PRO A 1 86 ? 5.443 11.951 -15.348 1.00 93.38 86 PRO A CA 1
ATOM 653 C C . PRO A 1 86 ? 6.154 11.673 -14.020 1.00 93.38 86 PRO A C 1
ATOM 655 O O . PRO A 1 86 ? 7.301 11.237 -14.011 1.00 93.38 86 PRO A O 1
ATOM 658 N N . TRP A 1 87 ? 5.476 11.894 -12.891 1.00 89.94 87 TRP A N 1
ATOM 659 C CA . TRP A 1 87 ? 6.048 11.631 -11.570 1.00 89.94 87 TRP A CA 1
ATOM 660 C C . TRP A 1 87 ? 6.290 10.137 -11.332 1.00 89.94 87 TRP A C 1
ATOM 662 O O . TRP A 1 87 ? 7.307 9.791 -10.742 1.00 89.94 87 TRP A O 1
ATOM 672 N N . ALA A 1 88 ? 5.403 9.259 -11.815 1.00 92.25 88 ALA A N 1
ATOM 673 C CA . ALA A 1 88 ? 5.526 7.814 -11.642 1.00 92.25 88 ALA A CA 1
ATOM 674 C C . ALA A 1 88 ? 6.694 7.279 -12.473 1.00 92.25 88 ALA A C 1
ATOM 676 O O . ALA A 1 88 ? 7.480 6.475 -11.985 1.00 92.25 88 ALA A O 1
ATOM 677 N N . ARG A 1 89 ? 6.872 7.803 -13.693 1.00 93.94 89 ARG A N 1
ATOM 678 C CA . ARG A 1 89 ? 8.043 7.502 -14.529 1.00 93.94 89 ARG A CA 1
ATOM 679 C C . ARG A 1 89 ? 9.353 7.946 -13.889 1.00 93.94 89 ARG A C 1
ATOM 681 O O . ARG A 1 89 ? 10.308 7.184 -13.918 1.00 93.94 89 ARG A O 1
ATOM 688 N N . ARG A 1 90 ? 9.393 9.148 -13.298 1.00 92.69 90 ARG A N 1
ATOM 689 C CA . ARG A 1 90 ? 10.560 9.599 -12.520 1.00 92.69 90 ARG A CA 1
ATOM 690 C C . ARG A 1 90 ? 10.800 8.698 -11.314 1.00 92.69 90 ARG A C 1
ATOM 692 O O . ARG A 1 90 ? 11.928 8.348 -11.035 1.00 92.69 90 ARG A O 1
ATOM 699 N N . PHE A 1 91 ? 9.747 8.310 -10.606 1.00 90.62 91 PHE A N 1
ATOM 700 C CA . PHE A 1 91 ? 9.889 7.466 -9.426 1.00 90.62 91 PHE A CA 1
ATOM 701 C C . PHE A 1 91 ? 10.364 6.048 -9.773 1.00 90.62 91 PHE A C 1
ATOM 703 O O . PHE A 1 91 ? 11.146 5.470 -9.032 1.00 90.62 91 PHE A O 1
ATOM 710 N N . ALA A 1 92 ? 9.977 5.522 -10.935 1.00 93.12 92 ALA A N 1
ATOM 711 C CA . ALA A 1 92 ? 10.445 4.235 -11.443 1.00 93.12 92 ALA A CA 1
ATOM 712 C C . ALA A 1 92 ? 11.945 4.192 -11.797 1.00 93.12 92 ALA A C 1
ATOM 714 O O . ALA A 1 92 ? 12.445 3.123 -12.130 1.00 93.12 92 ALA A O 1
ATOM 715 N N . THR A 1 93 ? 12.668 5.319 -11.753 1.00 93.56 93 THR A N 1
ATOM 716 C CA . THR A 1 93 ? 14.135 5.311 -11.887 1.00 93.56 93 THR A CA 1
ATOM 717 C C . THR A 1 93 ? 14.845 5.014 -10.570 1.00 93.56 93 THR A C 1
ATOM 719 O O . THR A 1 93 ? 16.049 4.777 -10.572 1.00 93.56 93 THR A O 1
ATOM 722 N N . GLU A 1 94 ? 14.128 5.069 -9.448 1.00 92.12 94 GLU A N 1
ATOM 723 C CA . GLU A 1 94 ? 14.671 4.737 -8.137 1.00 92.12 94 GLU A CA 1
ATOM 724 C C . GLU A 1 94 ? 14.877 3.217 -8.002 1.00 92.12 94 GLU A C 1
ATOM 726 O O . GLU A 1 94 ? 14.138 2.422 -8.598 1.00 92.12 94 GLU A O 1
ATOM 731 N N . PRO A 1 95 ? 15.857 2.772 -7.198 1.00 92.12 95 PRO A N 1
ATOM 732 C CA . PRO A 1 95 ? 16.113 1.354 -7.000 1.00 92.12 95 PRO A CA 1
ATOM 733 C C . PRO A 1 95 ? 14.891 0.639 -6.415 1.00 92.12 95 PRO A C 1
ATOM 735 O O . PRO A 1 95 ? 14.183 1.162 -5.553 1.00 92.12 95 PRO A O 1
ATOM 738 N N . LEU A 1 96 ? 14.678 -0.599 -6.864 1.00 93.62 96 LEU A N 1
ATOM 739 C CA . LEU A 1 96 ? 13.572 -1.464 -6.442 1.00 93.62 96 LEU A CA 1
ATOM 740 C C . LEU A 1 96 ? 12.165 -0.936 -6.787 1.00 93.62 96 LEU A C 1
ATOM 742 O O . LEU A 1 96 ? 11.188 -1.413 -6.210 1.00 93.62 96 LEU A O 1
ATOM 746 N N . VAL A 1 97 ? 12.031 -0.002 -7.733 1.00 94.88 97 VAL A N 1
ATOM 747 C CA . VAL A 1 97 ? 10.724 0.448 -8.234 1.00 94.88 97 VAL A CA 1
ATOM 748 C C . VAL A 1 97 ? 10.459 -0.132 -9.619 1.00 94.88 97 VAL A C 1
ATOM 750 O O . VAL A 1 97 ? 11.265 0.028 -10.530 1.00 94.88 97 VAL A O 1
ATOM 753 N N . TYR A 1 98 ? 9.316 -0.795 -9.795 1.00 96.06 98 TYR A N 1
ATOM 754 C CA . TYR A 1 98 ? 8.987 -1.507 -11.034 1.00 96.06 98 TYR A CA 1
ATOM 755 C C . TYR A 1 98 ? 7.576 -1.178 -11.507 1.00 96.06 98 TYR A C 1
ATOM 757 O O . TYR A 1 98 ? 6.638 -1.181 -10.715 1.00 96.06 98 TYR A O 1
ATOM 765 N N . PHE A 1 99 ? 7.398 -0.963 -12.810 1.00 97.25 99 PHE A N 1
ATOM 766 C CA . PHE A 1 99 ? 6.066 -0.992 -13.410 1.00 97.25 99 PHE A CA 1
ATOM 767 C C . PHE A 1 99 ? 5.591 -2.436 -13.583 1.00 97.25 99 PHE A C 1
ATOM 769 O O . PHE A 1 99 ? 6.349 -3.304 -14.014 1.00 97.25 99 PHE A O 1
ATOM 776 N N . VAL A 1 100 ? 4.328 -2.686 -13.245 1.00 98.19 100 VAL A N 1
ATOM 777 C CA . VAL A 1 100 ? 3.665 -3.986 -13.382 1.00 98.19 100 VAL A CA 1
ATOM 778 C C . VAL A 1 100 ? 2.263 -3.797 -13.958 1.00 98.19 100 VAL A C 1
ATOM 780 O O . VAL A 1 100 ? 1.574 -2.836 -13.625 1.00 98.19 100 VAL A O 1
ATOM 783 N N . GLY A 1 101 ? 1.826 -4.724 -14.807 1.00 97.62 101 GLY A N 1
ATOM 784 C CA . GLY A 1 101 ? 0.516 -4.673 -15.477 1.00 97.62 101 GLY A CA 1
ATOM 785 C C . GLY A 1 101 ? -0.282 -5.974 -15.387 1.00 97.62 101 GLY A C 1
ATOM 786 O O . GLY A 1 101 ? -1.367 -6.087 -15.947 1.00 97.62 101 GLY A O 1
ATOM 787 N N . SER A 1 102 ? 0.255 -6.984 -14.702 1.00 97.62 102 SER A N 1
ATOM 788 C CA . SER A 1 102 ? -0.361 -8.303 -14.548 1.00 97.62 102 SER A CA 1
ATOM 789 C C . SER A 1 102 ? 0.162 -9.038 -13.305 1.00 97.62 102 SER A C 1
ATOM 791 O O . SER A 1 102 ? 1.267 -8.735 -12.839 1.00 97.62 102 SER A O 1
ATOM 793 N N . PRO A 1 103 ? -0.557 -10.060 -12.798 1.00 97.00 103 PRO A N 1
ATOM 794 C CA . PRO A 1 103 ? -0.052 -10.929 -11.731 1.00 97.00 103 PRO A CA 1
ATOM 795 C C . PRO A 1 103 ? 1.309 -11.564 -12.056 1.00 97.00 103 PRO A C 1
ATOM 797 O O . PRO A 1 103 ? 2.174 -11.649 -11.189 1.00 97.00 103 PRO A O 1
ATOM 800 N N . THR A 1 104 ? 1.538 -11.937 -13.318 1.00 97.69 104 THR A N 1
ATOM 801 C CA . THR A 1 104 ? 2.825 -12.486 -13.769 1.00 97.69 104 THR A CA 1
ATOM 802 C C . THR A 1 104 ? 3.952 -11.468 -13.617 1.00 97.69 104 THR A C 1
ATOM 804 O O . THR A 1 104 ? 4.995 -11.793 -13.058 1.00 97.69 104 THR A O 1
ATOM 807 N N . SER A 1 105 ? 3.732 -10.217 -14.038 1.00 97.56 105 SER A N 1
ATOM 808 C CA . SER A 1 105 ? 4.739 -9.157 -13.867 1.00 97.56 105 SER A CA 1
ATOM 809 C C . SER A 1 105 ? 5.001 -8.813 -12.395 1.00 97.56 105 SER A C 1
ATOM 811 O O . SER A 1 105 ? 6.122 -8.460 -12.043 1.00 97.56 105 SER A O 1
ATOM 813 N N . VAL A 1 106 ? 4.004 -8.980 -11.514 1.00 96.94 106 VAL A N 1
ATOM 814 C CA . VAL A 1 106 ? 4.195 -8.847 -10.059 1.00 96.94 106 VAL A CA 1
ATOM 815 C C . VAL A 1 106 ? 5.135 -9.935 -9.542 1.00 96.94 106 VAL A C 1
ATOM 817 O O . VAL A 1 106 ? 6.089 -9.618 -8.837 1.00 96.94 106 VAL A O 1
ATOM 820 N N . ALA A 1 107 ? 4.905 -11.199 -9.911 1.00 96.44 107 ALA A N 1
ATOM 821 C CA . ALA A 1 107 ? 5.774 -12.304 -9.507 1.00 96.44 107 ALA A CA 1
ATOM 822 C C . ALA A 1 107 ? 7.221 -12.096 -9.991 1.00 96.44 107 ALA A C 1
ATOM 824 O O . ALA A 1 107 ? 8.152 -12.167 -9.194 1.00 96.44 107 ALA A O 1
ATOM 825 N N . GLN A 1 108 ? 7.397 -11.717 -11.259 1.00 95.94 108 GLN A N 1
ATOM 826 C CA . GLN A 1 108 ? 8.714 -11.432 -11.839 1.00 95.94 108 GLN A CA 1
ATOM 827 C C . GLN A 1 108 ? 9.452 -10.303 -11.106 1.00 95.94 108 GLN A C 1
ATOM 829 O O . GLN A 1 108 ? 10.645 -10.424 -10.830 1.00 95.94 108 GLN A O 1
ATOM 834 N N . ALA A 1 109 ? 8.754 -9.219 -10.752 1.00 95.31 109 ALA A N 1
ATOM 835 C CA . ALA A 1 109 ? 9.350 -8.116 -10.002 1.00 95.31 109 ALA A CA 1
ATOM 836 C C . ALA A 1 109 ? 9.780 -8.540 -8.583 1.00 95.31 109 ALA A C 1
ATOM 838 O O . ALA A 1 109 ? 10.838 -8.128 -8.101 1.00 95.31 109 ALA A O 1
ATOM 839 N N . LEU A 1 110 ? 8.995 -9.398 -7.919 1.00 94.81 110 LEU A N 1
ATOM 840 C CA . LEU A 1 110 ? 9.352 -9.953 -6.609 1.00 94.81 110 LEU A CA 1
ATOM 841 C C . LEU A 1 110 ? 10.605 -10.835 -6.683 1.00 94.81 110 LEU A C 1
ATOM 843 O O . LEU A 1 110 ? 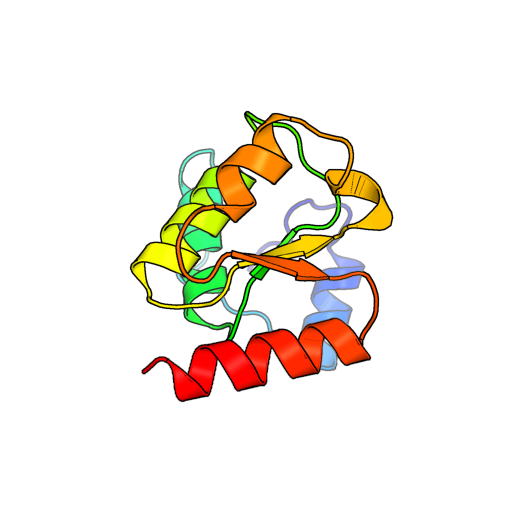11.483 -10.717 -5.821 1.00 94.81 110 LEU A O 1
ATOM 847 N N . ASP A 1 111 ? 10.719 -11.671 -7.711 1.00 94.25 111 ASP A N 1
ATOM 848 C CA . ASP A 1 111 ? 11.878 -12.546 -7.904 1.00 94.25 111 ASP A CA 1
ATOM 849 C C . ASP A 1 111 ? 13.144 -11.728 -8.209 1.00 94.25 111 ASP 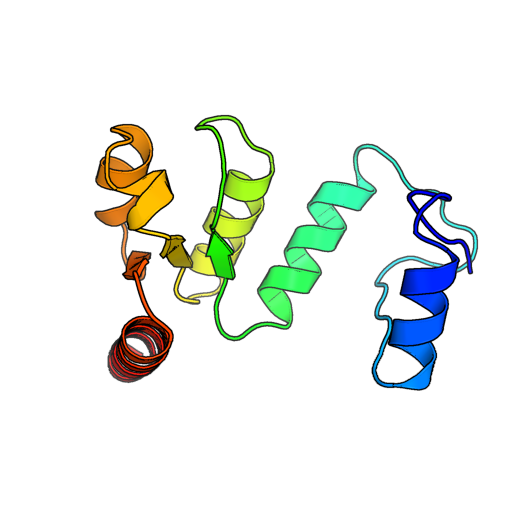A C 1
ATOM 851 O O . ASP A 1 111 ? 14.170 -11.897 -7.543 1.00 94.25 111 ASP A O 1
ATOM 855 N N . ALA A 1 112 ? 13.053 -10.750 -9.117 1.00 89.94 112 ALA A N 1
ATOM 856 C CA . ALA A 1 112 ? 14.157 -9.841 -9.445 1.00 89.94 112 ALA A CA 1
ATOM 857 C C . ALA A 1 112 ? 14.658 -9.046 -8.223 1.00 89.94 112 ALA A C 1
ATOM 859 O O . ALA A 1 112 ? 15.865 -8.880 -8.022 1.00 89.94 112 ALA A O 1
ATOM 860 N N . SER A 1 113 ? 13.737 -8.598 -7.363 1.00 88.31 113 SER A N 1
ATOM 861 C CA . SER A 1 113 ? 14.082 -7.866 -6.136 1.00 88.31 113 SER A CA 1
ATOM 862 C C . SER A 1 113 ? 14.793 -8.728 -5.089 1.00 88.31 113 SER A C 1
ATOM 864 O O . SER A 1 113 ? 15.502 -8.198 -4.234 1.00 88.31 113 SER A O 1
ATOM 866 N N . SER A 1 114 ? 14.599 -10.048 -5.147 1.00 83.56 114 SER A N 1
ATOM 867 C CA . SER A 1 114 ? 15.190 -11.002 -4.204 1.00 83.56 114 SER A CA 1
ATOM 868 C C . SER A 1 114 ? 16.594 -11.421 -4.647 1.00 83.56 114 SER A C 1
ATOM 870 O O . SER A 1 114 ? 17.445 -11.638 -3.797 1.00 83.56 114 SER A O 1
ATOM 872 N N . ALA A 1 115 ? 16.852 -11.467 -5.961 1.00 75.62 115 ALA A N 1
ATOM 873 C CA . ALA A 1 115 ? 18.181 -11.697 -6.538 1.00 75.62 115 ALA A CA 1
ATOM 874 C C . ALA A 1 115 ? 19.148 -10.506 -6.378 1.00 75.62 115 ALA A C 1
ATOM 876 O O . ALA A 1 115 ? 20.350 -10.660 -6.563 1.00 75.62 115 ALA A O 1
ATOM 877 N N . SER A 1 116 ? 18.621 -9.319 -6.065 1.00 63.91 116 SER A N 1
ATOM 878 C CA . SER A 1 116 ? 19.403 -8.089 -5.871 1.00 63.91 116 SER A CA 1
ATOM 879 C C . SER A 1 116 ? 19.848 -7.864 -4.413 1.00 63.91 116 SER A C 1
ATOM 881 O O . SER A 1 116 ? 20.424 -6.816 -4.124 1.00 63.91 116 SER A O 1
ATOM 883 N N . ARG A 1 117 ? 19.544 -8.795 -3.495 1.00 60.31 117 ARG A N 1
ATOM 884 C CA . ARG A 1 117 ? 19.980 -8.783 -2.085 1.00 60.31 117 ARG A CA 1
ATOM 885 C C . ARG A 1 117 ? 21.111 -9.774 -1.866 1.00 60.31 117 ARG A C 1
ATOM 887 O O . ARG A 1 117 ? 21.989 -9.449 -1.041 1.00 60.31 117 ARG A O 1
#

Secondary structure (DSSP, 8-state):
---SSGGGHHHHHHHHHHS----SSPTTPPP-TTHHHHHHHHHHHHSS-EEE-S--TT-THHHHHHHHHHTT--EEEEHHHHTT-HHHHHHTTSTTEEEE-SHHHHHHHHHHHHHT-

Radius of gyration: 15.88 Å; chains: 1; bounding box: 39×30×41 Å

Foldseek 3Di:
DADPPNVCPVVVVVCVVVHDDDDPDDPPDDDDPVRVLVVLLVVLVVDQEAEDEDDDPPDSCVSSCVSNVVVLHAYEYACVHCVPPPSLVVVCVDPRYYYDPDPVSVVVSSVVSVVVD

pLDDT: mean 91.06, std 7.97, range [60.31, 98.19]

Sequence (117 aa):
DRAYPPANADLQERIAQHGALVSQFALGQPPSKTTFPARNVLIAGLTRASLLVELTERSGTRIEATIAQEQGKPVLLWEPLLGHMPWARRFATEPLVYFVGSPTSVAQALDASSASR